Protein AF-A0A8W8JXS1-F1 (afdb_monomer_lite)

Foldseek 3Di:
DDDDDDDDDPVRCDPVNVVVVVVVVVVVVVVVVVVVVVVVVVVVVVVVVVVVVVVVVVVVVVVVVVVVVVVVVVVVD

Secondary structure (DSSP, 8-state):
-PPP-PPPPGGG--HHHHHHHHHHHHHHHHHHHHHHHHHHHHHHHHHHHHHHHHHHHHHHHHHHHHHHHHHHHHHT-

Sequence (77 aa):
KKSRKVYVPDECKDQKYWSRRKKNNVAAKRSREARRIKENQIALRAAYLEKENSTLKDELKNLKLENTQLSTRTRKI

Radius of gyration: 29.62 Å; chains: 1; bounding box: 52×15×86 Å

Organism: Magallana gigas (NCBI:txid29159)

InterPro domains:
  IPR004827 Basic-leucine zipper domain [PF07716] (13-66)
  IPR004827 Basic-leucine zipper domain [PS50217] (14-77)
  IPR004827 Basic-leucine zipper domain [SM00338] (12-76)
  IPR040223 PAR basic leucine zipper protein [PTHR11988] (1-75)
  IPR046347 Basic-leucine zipper domain superfamily [SSF57959] (13-70)

Structure (mmCIF, N/CA/C/O backbone):
data_AF-A0A8W8JXS1-F1
#
_entry.id   AF-A0A8W8JXS1-F1
#
loop_
_atom_site.group_PDB
_atom_site.id
_atom_site.type_symbol
_atom_site.label_atom_id
_atom_site.label_alt_id
_atom_site.label_comp_id
_atom_site.label_asym_id
_atom_site.label_entity_id
_atom_site.label_seq_id
_atom_site.pdbx_PDB_ins_code
_atom_site.Cartn_x
_atom_site.Cartn_y
_atom_site.Cartn_z
_atom_site.occupancy
_atom_site.B_iso_or_equiv
_atom_site.auth_seq_id
_atom_site.auth_comp_id
_atom_site.auth_asym_id
_atom_site.auth_atom_id
_atom_site.pdbx_PDB_model_num
ATOM 1 N N . LYS A 1 1 ? -3.832 10.214 -22.598 1.00 66.06 1 LYS A N 1
ATOM 2 C CA . LYS A 1 1 ? -3.861 9.317 -23.785 1.00 66.06 1 LYS A CA 1
ATOM 3 C C . LYS A 1 1 ? -2.502 8.613 -23.880 1.00 66.06 1 LYS A C 1
ATOM 5 O O . LYS A 1 1 ? -1.507 9.310 -24.025 1.00 66.06 1 LYS A O 1
ATOM 10 N N . LYS A 1 2 ? -2.400 7.287 -23.677 1.00 70.62 2 LYS A N 1
ATOM 11 C CA . LYS A 1 2 ? -1.103 6.587 -23.824 1.00 70.62 2 LYS A CA 1
ATOM 12 C C . LYS A 1 2 ? -0.710 6.578 -25.304 1.00 70.62 2 LYS A C 1
ATOM 14 O O . LYS A 1 2 ? -1.555 6.291 -26.147 1.00 70.62 2 LYS A O 1
ATOM 19 N N . SER A 1 3 ? 0.547 6.904 -25.602 1.00 78.62 3 SER A N 1
ATOM 20 C CA . SER A 1 3 ? 1.085 6.789 -26.960 1.00 78.62 3 SER A CA 1
ATOM 21 C C . SER A 1 3 ? 0.978 5.338 -27.438 1.00 78.62 3 SER A C 1
ATOM 23 O O . SER A 1 3 ? 1.245 4.408 -26.668 1.00 78.62 3 SER A O 1
ATOM 25 N N . ARG A 1 4 ? 0.549 5.144 -28.690 1.00 85.69 4 ARG A N 1
ATOM 26 C CA . ARG A 1 4 ? 0.474 3.819 -29.312 1.00 85.69 4 ARG A CA 1
ATOM 27 C C . ARG A 1 4 ? 1.892 3.254 -29.402 1.00 85.69 4 ARG A C 1
ATOM 29 O O . ARG A 1 4 ? 2.828 3.965 -29.756 1.00 85.69 4 ARG A O 1
ATOM 36 N N . LYS A 1 5 ? 2.062 1.976 -29.061 1.00 83.31 5 LYS A N 1
ATOM 37 C CA . LYS A 1 5 ? 3.367 1.315 -29.142 1.00 83.31 5 LYS A CA 1
ATOM 38 C C . LYS A 1 5 ? 3.767 1.195 -30.614 1.00 83.31 5 LYS A C 1
ATOM 40 O O . LYS A 1 5 ? 3.164 0.418 -31.345 1.00 83.31 5 LYS A O 1
ATOM 45 N N . VAL A 1 6 ? 4.765 1.969 -31.025 1.00 85.25 6 VAL A N 1
ATOM 46 C CA . VAL A 1 6 ? 5.378 1.868 -32.353 1.00 85.25 6 VAL A CA 1
ATOM 47 C C . VAL A 1 6 ? 6.600 0.966 -32.234 1.00 85.25 6 VAL A C 1
ATOM 49 O O . VAL A 1 6 ? 7.490 1.225 -31.419 1.00 85.25 6 VAL A O 1
ATOM 52 N N . TYR A 1 7 ? 6.612 -0.121 -33.000 1.00 87.31 7 TYR A N 1
ATOM 53 C CA . TYR A 1 7 ? 7.770 -1.002 -33.104 1.00 87.31 7 TYR A CA 1
ATOM 54 C C . TYR A 1 7 ? 8.753 -0.424 -34.120 1.00 87.31 7 TYR A C 1
ATOM 56 O O . TYR A 1 7 ? 8.343 0.101 -35.150 1.00 87.31 7 TYR A O 1
ATOM 64 N N . VAL A 1 8 ? 10.043 -0.501 -33.801 1.00 88.06 8 VAL A N 1
ATOM 65 C CA . VAL A 1 8 ? 11.118 -0.121 -34.723 1.00 88.06 8 VAL A CA 1
ATOM 66 C C . VAL A 1 8 ? 11.523 -1.389 -35.481 1.00 88.06 8 VAL A C 1
ATOM 68 O O . VAL A 1 8 ? 11.879 -2.355 -34.793 1.00 88.06 8 VAL A O 1
ATOM 71 N N . PRO A 1 9 ? 11.436 -1.415 -36.828 1.00 94.56 9 PRO A N 1
ATOM 72 C CA . PRO A 1 9 ? 11.921 -2.527 -37.646 1.00 94.56 9 PRO A CA 1
ATOM 73 C C . PRO A 1 9 ? 13.382 -2.852 -37.341 1.00 94.56 9 PRO A C 1
ATOM 75 O O . PRO A 1 9 ? 14.140 -1.962 -36.951 1.00 94.56 9 PRO A O 1
ATOM 78 N N . ASP A 1 10 ? 13.781 -4.110 -37.510 1.00 88.69 10 ASP A N 1
ATOM 79 C CA . ASP A 1 10 ? 15.116 -4.576 -37.116 1.00 88.69 10 ASP A CA 1
ATOM 80 C C . ASP A 1 10 ? 16.236 -3.845 -37.862 1.00 88.69 10 ASP A C 1
ATOM 82 O O . ASP A 1 10 ? 17.205 -3.415 -37.238 1.00 88.69 10 ASP A O 1
ATOM 86 N N . GLU A 1 11 ? 16.037 -3.585 -39.152 1.00 92.12 11 GLU A N 1
ATOM 87 C CA . GLU A 1 11 ? 16.933 -2.804 -40.018 1.00 92.12 11 GLU A CA 1
ATOM 88 C C . GLU A 1 11 ? 17.143 -1.363 -39.521 1.00 92.12 11 GLU A C 1
ATOM 90 O O . GLU A 1 11 ? 18.174 -0.747 -39.781 1.00 92.12 11 GLU A O 1
ATOM 95 N N . CYS A 1 12 ? 16.184 -0.818 -38.767 1.00 91.12 12 CYS A N 1
ATOM 96 C CA . CYS A 1 12 ? 16.230 0.538 -38.222 1.00 91.12 12 CYS A CA 1
ATOM 97 C C . CYS A 1 12 ? 16.716 0.593 -36.762 1.00 91.12 12 CYS A C 1
ATOM 99 O O . CYS A 1 12 ? 16.669 1.657 -36.136 1.00 91.12 12 CYS A O 1
ATOM 101 N N . LYS A 1 13 ? 17.159 -0.529 -36.174 1.00 93.69 13 LYS A N 1
ATOM 102 C CA . LYS A 1 13 ? 17.710 -0.568 -34.807 1.00 93.69 13 LYS A CA 1
ATOM 103 C C . LYS A 1 13 ? 19.172 -0.131 -34.790 1.00 93.69 13 LYS A C 1
ATOM 105 O O . LYS A 1 13 ? 20.089 -0.928 -34.607 1.00 93.69 13 LYS A O 1
ATOM 110 N N . ASP A 1 14 ? 19.367 1.170 -34.930 1.00 94.50 14 ASP A N 1
ATOM 111 C CA . ASP A 1 14 ? 20.673 1.815 -34.869 1.00 94.50 14 ASP A CA 1
ATOM 112 C C . ASP A 1 14 ? 21.241 1.927 -33.435 1.00 94.50 14 ASP A C 1
ATOM 114 O O . ASP A 1 14 ? 20.620 1.586 -32.418 1.00 94.50 14 ASP A O 1
ATOM 118 N N . GLN A 1 15 ? 22.456 2.467 -33.325 1.00 95.62 15 GLN A N 1
ATOM 119 C CA . GLN A 1 15 ? 23.124 2.673 -32.037 1.00 95.62 15 GLN A CA 1
ATOM 120 C C . GLN A 1 15 ? 22.339 3.606 -31.094 1.00 95.62 15 GLN A C 1
ATOM 122 O O . GLN A 1 15 ? 22.358 3.449 -29.862 1.00 95.62 15 GLN A O 1
ATOM 127 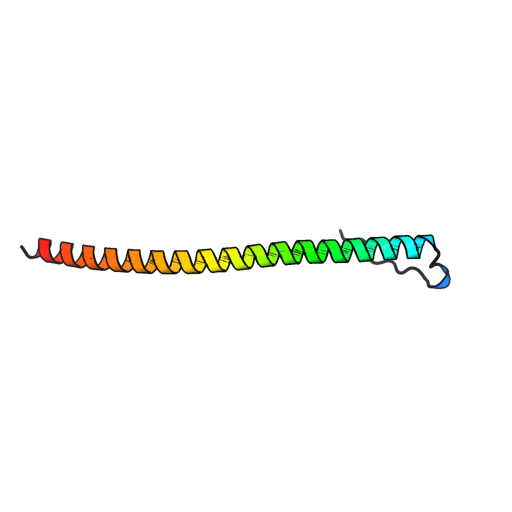N N . LYS A 1 16 ? 21.613 4.581 -31.654 1.00 94.69 16 LYS A N 1
ATOM 128 C CA . LYS A 1 16 ? 20.777 5.518 -30.896 1.00 94.69 16 LYS A CA 1
ATOM 129 C C . LYS A 1 16 ? 19.570 4.801 -30.290 1.00 94.69 16 LYS A C 1
ATOM 131 O O . LYS A 1 16 ? 19.246 5.044 -29.120 1.00 94.69 16 LYS A O 1
ATOM 136 N N . TYR A 1 17 ? 18.938 3.892 -31.030 1.00 94.62 17 TYR A N 1
ATOM 137 C CA . TYR A 1 17 ? 17.872 3.016 -30.555 1.00 94.62 17 TYR A CA 1
ATOM 138 C C . TYR A 1 17 ? 18.351 2.168 -29.374 1.00 94.62 17 TYR A C 1
ATOM 140 O O . TYR A 1 17 ? 17.735 2.212 -28.301 1.00 94.62 17 TYR A O 1
ATOM 148 N N . TRP A 1 18 ? 19.483 1.469 -29.513 1.00 95.44 18 TRP A N 1
ATOM 149 C CA . TRP A 1 18 ? 20.027 0.621 -28.446 1.00 95.44 18 TRP A CA 1
ATOM 150 C C . TRP A 1 18 ? 20.391 1.413 -27.190 1.00 95.44 18 TRP A C 1
ATOM 152 O O . TRP A 1 18 ? 20.044 1.010 -26.074 1.00 95.44 18 TRP A O 1
ATOM 162 N N . SER A 1 19 ? 20.979 2.599 -27.353 1.00 96.19 19 SER A N 1
ATOM 163 C CA . SER A 1 19 ? 21.270 3.508 -26.240 1.00 96.19 19 SER A CA 1
ATOM 164 C C . SER A 1 19 ? 19.999 3.924 -25.488 1.00 96.19 19 SER A C 1
ATOM 166 O O . SER A 1 19 ? 19.955 3.885 -24.253 1.00 96.19 19 SER A O 1
ATOM 168 N N . ARG A 1 20 ? 18.925 4.274 -26.213 1.00 95.88 20 ARG A N 1
ATOM 169 C CA . ARG A 1 20 ? 17.616 4.596 -25.615 1.00 95.88 20 ARG A CA 1
ATOM 170 C C . ARG A 1 20 ? 17.013 3.386 -24.905 1.00 95.88 20 ARG A C 1
ATOM 172 O O . ARG A 1 20 ? 16.498 3.531 -23.795 1.00 95.88 20 ARG A O 1
ATOM 179 N N . ARG A 1 21 ? 17.097 2.196 -25.507 1.00 96.50 21 ARG A N 1
ATOM 180 C CA . ARG A 1 21 ? 16.559 0.952 -24.941 1.00 96.50 21 ARG A CA 1
ATOM 181 C C . ARG A 1 21 ? 17.260 0.585 -23.633 1.00 96.50 21 ARG A C 1
ATOM 183 O O . ARG A 1 21 ? 16.574 0.287 -22.654 1.00 96.50 21 ARG A O 1
ATOM 190 N N . LYS A 1 22 ? 18.593 0.689 -23.585 1.00 97.50 22 LYS A N 1
ATOM 191 C CA . LYS A 1 22 ? 19.396 0.468 -22.373 1.00 97.50 22 LYS A CA 1
ATOM 192 C C . LYS A 1 22 ? 19.008 1.448 -21.264 1.00 97.50 22 LYS A C 1
ATOM 194 O O . LYS A 1 22 ? 18.697 1.012 -20.157 1.00 97.50 22 LYS A O 1
ATOM 199 N N . LYS A 1 23 ? 18.921 2.751 -21.571 1.00 97.81 23 LYS A N 1
ATOM 200 C CA . LYS A 1 23 ? 18.468 3.778 -20.610 1.00 97.81 23 LYS A CA 1
ATOM 201 C C . LYS A 1 23 ? 17.061 3.486 -20.078 1.00 97.81 23 LYS A C 1
ATOM 203 O O .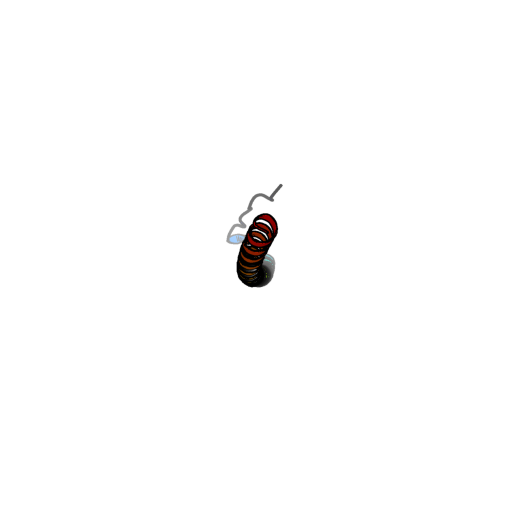 LYS A 1 23 ? 16.842 3.528 -18.870 1.00 97.81 23 LYS A O 1
ATOM 208 N N . ASN A 1 24 ? 16.119 3.132 -20.954 1.00 97.44 24 ASN A N 1
ATOM 209 C CA . ASN A 1 24 ? 14.754 2.801 -20.549 1.00 97.44 24 ASN A CA 1
ATOM 210 C C . ASN A 1 24 ? 14.686 1.546 -19.665 1.00 97.44 24 ASN A C 1
ATOM 212 O O . ASN A 1 24 ? 13.938 1.548 -18.695 1.00 97.44 24 ASN A O 1
ATOM 216 N N . ASN A 1 25 ? 15.484 0.511 -19.942 1.00 97.94 25 ASN A N 1
ATOM 217 C CA . ASN A 1 25 ? 15.554 -0.683 -19.093 1.00 97.94 25 ASN A CA 1
ATOM 218 C C . ASN A 1 25 ? 16.023 -0.350 -17.672 1.00 97.94 25 ASN A C 1
ATOM 220 O O . ASN A 1 25 ? 15.414 -0.805 -16.704 1.00 97.94 25 ASN A O 1
ATOM 224 N N . VAL A 1 26 ? 17.063 0.479 -17.544 1.00 98.25 26 VAL A N 1
ATOM 225 C CA . VAL A 1 26 ? 17.561 0.931 -16.236 1.00 98.25 26 VAL A CA 1
ATOM 226 C C . VAL A 1 26 ? 16.496 1.755 -15.510 1.00 98.25 26 VAL A C 1
ATOM 228 O O . VAL A 1 26 ? 16.187 1.477 -14.351 1.00 98.25 26 VAL A O 1
ATOM 231 N N . ALA A 1 27 ? 15.871 2.714 -16.199 1.00 97.94 27 ALA A N 1
ATOM 232 C CA . ALA A 1 27 ? 14.795 3.526 -15.633 1.00 97.94 27 ALA A CA 1
ATOM 233 C C . ALA A 1 27 ? 13.591 2.673 -15.195 1.00 97.94 27 ALA A C 1
ATOM 235 O O . ALA A 1 27 ? 13.050 2.874 -14.108 1.00 97.94 27 ALA A O 1
ATOM 236 N N . ALA A 1 28 ? 13.203 1.679 -15.997 1.00 98.12 28 ALA A N 1
ATOM 237 C CA . ALA A 1 28 ? 12.125 0.754 -15.673 1.00 98.12 28 ALA A CA 1
ATOM 238 C C . ALA A 1 28 ? 12.464 -0.107 -14.448 1.00 98.12 28 ALA A C 1
ATOM 240 O O . ALA A 1 28 ? 11.608 -0.273 -13.580 1.00 98.12 28 ALA A O 1
ATOM 241 N N . LYS A 1 29 ? 13.703 -0.611 -14.335 1.00 98.31 29 LYS A N 1
ATOM 242 C CA . LYS A 1 29 ? 14.165 -1.347 -13.146 1.00 98.31 29 LYS A CA 1
ATOM 243 C C . LYS A 1 29 ? 14.086 -0.468 -11.896 1.00 98.31 29 LYS A C 1
ATOM 245 O O . LYS A 1 29 ? 13.472 -0.877 -10.916 1.00 98.31 29 LYS A O 1
ATOM 250 N N . ARG A 1 30 ? 14.617 0.759 -11.956 1.00 98.56 30 ARG A N 1
ATOM 251 C CA . ARG A 1 30 ? 14.562 1.722 -10.843 1.00 98.56 30 ARG A CA 1
ATOM 252 C C . ARG A 1 30 ? 13.125 2.062 -10.445 1.00 98.56 30 ARG A C 1
ATOM 254 O O . ARG A 1 30 ? 12.810 2.091 -9.263 1.00 98.56 30 ARG A O 1
ATOM 261 N N . SER A 1 31 ? 12.245 2.287 -11.421 1.00 98.62 31 SER A N 1
ATOM 262 C CA . SER A 1 31 ? 10.829 2.581 -11.170 1.00 98.62 31 SER A CA 1
ATOM 263 C C . SER A 1 31 ? 10.105 1.414 -10.498 1.00 98.62 31 SER A C 1
ATOM 265 O O . SER A 1 31 ? 9.325 1.633 -9.573 1.00 98.62 31 SER A O 1
ATOM 267 N N . ARG A 1 32 ? 10.373 0.177 -10.934 1.00 98.75 32 ARG A N 1
ATOM 268 C CA . ARG A 1 32 ? 9.813 -1.029 -10.309 1.00 98.75 32 ARG A CA 1
ATOM 269 C C . ARG A 1 32 ? 10.279 -1.176 -8.867 1.00 98.75 32 ARG A C 1
ATOM 271 O O . ARG A 1 32 ? 9.448 -1.433 -8.008 1.00 98.75 32 ARG A O 1
ATOM 278 N N . GLU A 1 33 ? 11.566 -0.965 -8.606 1.00 98.56 33 GLU A N 1
ATOM 279 C CA . GLU A 1 33 ? 12.108 -1.068 -7.250 1.00 98.56 33 GLU A CA 1
ATOM 280 C C . GLU A 1 33 ? 11.530 0.005 -6.323 1.00 98.56 33 GLU A C 1
ATOM 282 O O . GLU A 1 33 ? 11.063 -0.307 -5.233 1.00 98.56 33 GLU A O 1
ATOM 287 N N . ALA A 1 34 ? 11.439 1.253 -6.789 1.00 98.50 34 ALA A N 1
ATOM 288 C CA . ALA A 1 34 ? 10.806 2.325 -6.024 1.00 98.50 34 ALA A CA 1
ATOM 289 C C . ALA A 1 34 ? 9.334 2.017 -5.696 1.00 98.50 34 ALA A C 1
ATOM 291 O O . ALA A 1 34 ? 8.881 2.274 -4.581 1.00 98.50 34 ALA A O 1
ATOM 292 N N . ARG A 1 35 ? 8.586 1.440 -6.650 1.00 98.69 35 ARG A N 1
ATOM 293 C CA . ARG A 1 35 ? 7.206 0.999 -6.408 1.00 98.69 35 ARG A CA 1
ATOM 294 C C . ARG A 1 35 ? 7.155 -0.112 -5.363 1.00 98.69 35 ARG A C 1
ATOM 296 O O . ARG A 1 35 ? 6.393 0.019 -4.415 1.00 98.69 35 ARG A O 1
ATOM 303 N N . ARG A 1 36 ? 7.987 -1.146 -5.508 1.00 98.56 36 ARG A N 1
ATOM 304 C CA . ARG A 1 36 ? 8.059 -2.271 -4.569 1.00 98.56 36 ARG A CA 1
ATOM 305 C C . ARG A 1 36 ? 8.356 -1.798 -3.149 1.00 98.56 36 ARG A C 1
ATOM 307 O O . ARG A 1 36 ? 7.679 -2.212 -2.219 1.00 98.56 36 ARG A O 1
ATOM 314 N N . ILE A 1 37 ? 9.333 -0.906 -2.976 1.00 98.56 37 ILE A N 1
ATOM 315 C CA . ILE A 1 37 ? 9.667 -0.345 -1.660 1.00 98.56 37 ILE A CA 1
ATOM 316 C C . ILE A 1 37 ? 8.452 0.372 -1.063 1.00 98.56 37 ILE A C 1
ATOM 318 O O . ILE A 1 37 ? 8.120 0.148 0.099 1.00 98.56 37 ILE A O 1
ATOM 322 N N . LYS A 1 38 ? 7.757 1.193 -1.859 1.00 98.50 38 LYS A N 1
ATOM 323 C CA . LYS A 1 38 ? 6.550 1.895 -1.407 1.00 98.50 38 LYS A CA 1
ATOM 324 C C . LYS A 1 38 ? 5.431 0.923 -1.018 1.00 98.50 38 LYS A C 1
ATOM 326 O O . LYS A 1 38 ? 4.798 1.113 0.013 1.00 98.50 38 LYS A O 1
ATOM 331 N N . GLU A 1 39 ? 5.193 -0.106 -1.824 1.00 98.62 39 GLU A N 1
ATOM 332 C CA . GLU A 1 39 ? 4.190 -1.144 -1.552 1.00 98.62 39 GLU A CA 1
ATOM 333 C C . GLU A 1 39 ? 4.519 -1.910 -0.264 1.00 98.62 39 GLU A C 1
ATOM 335 O O . GLU A 1 39 ? 3.653 -2.053 0.595 1.00 98.62 39 GLU A O 1
ATOM 340 N N . ASN A 1 40 ? 5.782 -2.296 -0.069 1.00 98.69 40 ASN A N 1
ATOM 341 C CA . ASN A 1 40 ? 6.237 -2.957 1.154 1.00 98.69 40 ASN A CA 1
ATOM 342 C C . ASN A 1 40 ? 6.070 -2.061 2.389 1.00 98.69 40 ASN A C 1
ATOM 344 O O . ASN A 1 40 ? 5.615 -2.529 3.428 1.00 98.69 40 ASN A O 1
ATOM 348 N N . GLN A 1 41 ? 6.396 -0.768 2.287 1.00 98.69 41 GLN A N 1
ATOM 349 C CA . GLN A 1 41 ? 6.180 0.186 3.382 1.00 98.69 41 GLN A CA 1
ATOM 350 C C . GLN A 1 41 ? 4.698 0.312 3.748 1.00 98.69 41 GLN A C 1
ATOM 352 O O . GLN A 1 41 ? 4.361 0.350 4.930 1.00 98.69 41 GLN A O 1
ATOM 357 N N . ILE A 1 42 ? 3.812 0.358 2.748 1.00 98.56 42 ILE A N 1
ATOM 358 C CA . ILE A 1 42 ? 2.363 0.393 2.975 1.00 98.56 42 ILE A CA 1
ATOM 359 C C . ILE A 1 42 ? 1.903 -0.894 3.661 1.00 98.56 42 ILE A C 1
ATOM 361 O O . ILE A 1 42 ? 1.174 -0.810 4.645 1.00 98.56 42 ILE A 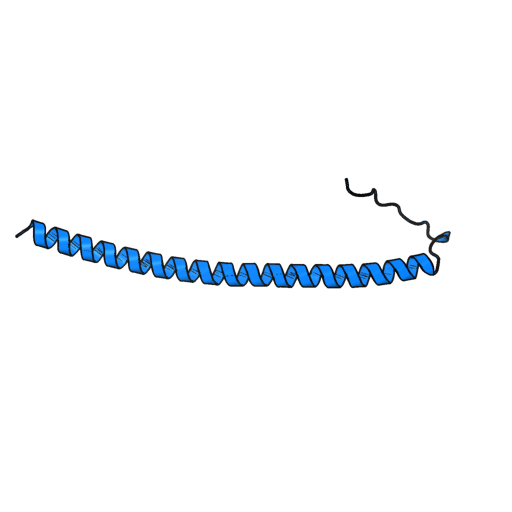O 1
ATOM 365 N N . ALA A 1 43 ? 2.354 -2.060 3.194 1.00 98.62 43 ALA A N 1
ATOM 366 C CA . ALA A 1 43 ? 1.985 -3.348 3.775 1.00 98.62 43 ALA A CA 1
ATOM 367 C C . ALA A 1 43 ? 2.425 -3.466 5.243 1.00 98.62 43 ALA A C 1
ATOM 369 O O . ALA A 1 43 ? 1.627 -3.840 6.099 1.00 98.62 43 ALA A O 1
ATOM 370 N N . LEU A 1 44 ? 3.665 -3.071 5.553 1.00 98.62 44 LEU A N 1
ATOM 371 C CA . LEU A 1 44 ? 4.176 -3.053 6.927 1.00 98.62 44 LEU A CA 1
ATOM 372 C C . LEU A 1 44 ? 3.373 -2.103 7.821 1.00 98.62 44 LEU A C 1
ATOM 374 O O . LEU A 1 44 ? 3.012 -2.462 8.941 1.00 98.62 44 LEU A O 1
ATOM 378 N N . ARG A 1 45 ? 3.060 -0.900 7.324 1.00 98.56 45 ARG A N 1
ATOM 379 C CA . ARG A 1 45 ? 2.262 0.074 8.075 1.00 98.56 45 ARG A CA 1
ATOM 380 C C . ARG A 1 45 ? 0.833 -0.415 8.308 1.00 98.56 45 ARG A C 1
ATOM 382 O O . ARG A 1 45 ? 0.313 -0.213 9.399 1.00 98.56 45 ARG A O 1
ATOM 389 N N . ALA A 1 46 ? 0.213 -1.047 7.315 1.00 98.69 46 ALA A N 1
ATOM 390 C CA . ALA A 1 46 ? -1.120 -1.625 7.448 1.00 98.69 46 ALA A CA 1
ATOM 391 C C . ALA A 1 46 ? -1.137 -2.721 8.521 1.00 98.69 46 ALA A C 1
ATOM 393 O O . ALA A 1 46 ? -1.923 -2.623 9.455 1.00 98.69 46 ALA A O 1
ATOM 394 N N . ALA A 1 47 ? -0.198 -3.671 8.465 1.00 98.69 47 ALA A N 1
ATOM 395 C CA . ALA A 1 47 ? -0.092 -4.741 9.457 1.00 98.69 47 ALA A CA 1
ATOM 396 C C . ALA A 1 47 ? 0.119 -4.207 10.888 1.00 98.69 47 ALA A C 1
ATOM 398 O O . ALA A 1 47 ? -0.470 -4.715 11.842 1.00 98.69 47 ALA A O 1
ATOM 399 N N . TYR A 1 48 ? 0.934 -3.156 11.047 1.00 98.69 48 TYR A N 1
ATOM 400 C CA . TYR A 1 48 ? 1.115 -2.488 12.338 1.00 98.69 48 TYR A CA 1
ATOM 401 C C . TYR A 1 48 ? -0.197 -1.879 12.856 1.00 98.69 48 TYR A C 1
ATOM 403 O O . TYR A 1 48 ? -0.598 -2.154 13.986 1.00 98.69 48 TYR A O 1
ATOM 411 N N . LEU A 1 49 ? -0.886 -1.095 12.020 1.00 98.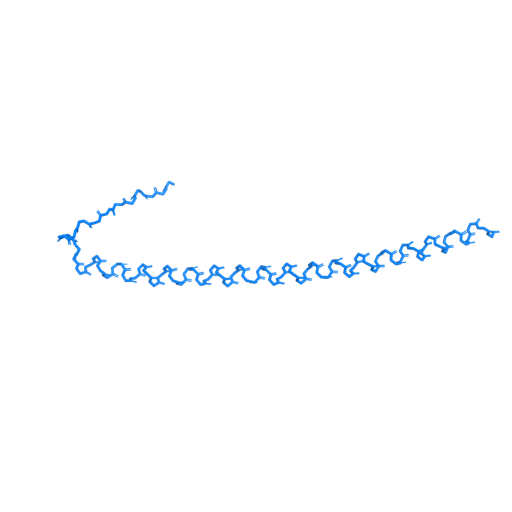69 49 LEU A N 1
ATOM 412 C CA . LEU A 1 49 ? -2.137 -0.428 12.395 1.00 98.69 49 LEU A CA 1
ATOM 413 C C . LEU A 1 49 ? -3.271 -1.424 12.660 1.00 98.69 49 LEU A C 1
ATOM 415 O O . LEU A 1 49 ? -4.096 -1.193 13.537 1.00 98.69 49 LEU A O 1
ATOM 419 N N . GLU A 1 50 ? -3.324 -2.536 11.927 1.00 98.69 50 GLU A N 1
ATOM 420 C CA . GLU A 1 50 ? -4.290 -3.613 12.162 1.00 98.69 50 GLU A CA 1
ATOM 421 C C . GLU A 1 50 ? -4.087 -4.251 13.537 1.00 98.69 50 GLU A C 1
ATOM 423 O O . GLU A 1 50 ? -5.057 -4.429 14.278 1.00 98.69 50 GLU A O 1
ATOM 428 N N . LYS A 1 51 ? -2.830 -4.525 13.911 1.00 98.62 51 LYS A N 1
ATOM 429 C CA . LYS A 1 51 ? -2.489 -5.044 15.239 1.00 98.62 51 LYS A CA 1
ATOM 430 C C . LYS A 1 51 ? -2.859 -4.049 16.340 1.00 98.62 51 LYS A C 1
ATOM 432 O O . LYS A 1 51 ? -3.526 -4.432 17.295 1.00 98.62 51 LYS A O 1
ATOM 437 N N . GLU A 1 52 ? -2.464 -2.786 16.194 1.00 98.69 52 GLU A N 1
ATOM 438 C CA . GLU A 1 52 ? -2.766 -1.725 17.163 1.00 98.69 52 GLU A CA 1
ATOM 439 C C . GLU A 1 52 ? -4.280 -1.533 17.338 1.00 98.69 52 GLU A C 1
ATOM 441 O O . GLU A 1 52 ? -4.784 -1.498 18.458 1.00 98.69 52 GLU A O 1
ATOM 446 N N . ASN A 1 53 ? -5.034 -1.507 16.238 1.00 98.62 53 ASN A N 1
ATOM 447 C CA . ASN A 1 53 ? -6.491 -1.398 16.269 1.00 98.62 53 ASN A CA 1
ATOM 448 C C . ASN A 1 53 ? -7.148 -2.606 16.955 1.00 98.62 53 ASN A C 1
ATOM 450 O O . ASN A 1 53 ? -8.114 -2.436 17.695 1.00 98.62 53 ASN A O 1
ATOM 454 N N . SER A 1 54 ? -6.633 -3.821 16.737 1.00 98.62 54 SER A N 1
ATOM 455 C CA . SER A 1 54 ? -7.120 -5.010 17.446 1.00 98.62 54 SER A CA 1
ATOM 456 C C . SER A 1 54 ? -6.926 -4.871 18.955 1.00 98.62 54 SER A C 1
ATOM 458 O O . SER A 1 54 ? -7.892 -5.017 19.699 1.00 98.62 54 SER A O 1
ATOM 460 N N . THR A 1 55 ? -5.717 -4.509 19.396 1.00 98.62 55 THR A N 1
ATOM 461 C CA . THR A 1 55 ? -5.414 -4.302 20.819 1.00 98.62 55 THR A CA 1
ATOM 462 C C . THR A 1 55 ? -6.334 -3.251 21.441 1.00 98.62 55 THR A C 1
ATOM 464 O O . THR A 1 55 ? -6.968 -3.508 22.461 1.00 98.62 55 THR A O 1
ATOM 467 N N . LEU A 1 56 ? -6.488 -2.093 20.790 1.00 98.62 56 LEU A N 1
ATOM 468 C CA . LEU A 1 56 ? -7.346 -1.013 21.286 1.00 98.62 56 LEU A CA 1
ATOM 469 C C . LEU A 1 56 ? -8.822 -1.426 21.371 1.00 98.62 56 LEU A C 1
ATOM 471 O O . LEU A 1 56 ? -9.529 -1.032 22.299 1.00 98.62 56 LEU A O 1
ATOM 475 N N . LYS A 1 57 ? -9.314 -2.225 20.416 1.00 98.56 57 LYS A N 1
ATOM 476 C CA . LYS A 1 57 ? -10.684 -2.759 20.459 1.00 98.56 57 LYS A CA 1
ATOM 477 C C . LYS A 1 57 ? -10.888 -3.708 21.635 1.00 98.56 57 LYS A C 1
ATOM 479 O O . LYS A 1 57 ? -11.948 -3.646 22.264 1.00 98.56 57 LYS A O 1
ATOM 484 N N . ASP A 1 58 ? -9.904 -4.549 21.932 1.00 98.56 58 ASP A N 1
ATOM 485 C CA . ASP A 1 58 ? -9.959 -5.477 23.062 1.00 98.56 58 ASP A CA 1
ATOM 486 C C . ASP A 1 58 ? -9.946 -4.724 24.400 1.00 98.56 58 ASP A C 1
ATOM 488 O O . ASP A 1 58 ? -10.797 -4.971 25.257 1.00 98.56 58 ASP A O 1
ATOM 492 N N . GLU A 1 59 ? -9.069 -3.730 24.552 1.00 98.38 59 GLU A N 1
ATOM 493 C CA . GLU A 1 59 ? -9.032 -2.851 25.729 1.00 98.38 59 GLU A CA 1
ATOM 494 C C . GLU A 1 59 ? -10.359 -2.106 25.928 1.00 98.38 59 GLU A C 1
ATOM 496 O O . GLU A 1 59 ? -10.946 -2.131 27.013 1.00 98.38 59 GLU A O 1
ATOM 501 N N . LEU A 1 60 ? -10.896 -1.506 24.862 1.00 98.31 60 LEU A N 1
ATOM 502 C CA . LEU A 1 60 ? -12.180 -0.808 24.894 1.00 98.31 60 LEU A CA 1
ATOM 503 C C . LEU A 1 60 ? -13.328 -1.745 25.291 1.00 98.31 60 LEU A C 1
ATOM 505 O O . LEU A 1 60 ? -14.226 -1.350 26.038 1.00 98.31 60 LEU A O 1
ATOM 509 N N . LYS A 1 61 ? -13.325 -2.984 24.790 1.00 98.38 61 LYS A N 1
ATOM 510 C CA . LYS A 1 61 ? -14.325 -3.996 25.147 1.00 98.38 61 LYS A CA 1
ATOM 511 C C . LYS A 1 61 ? -14.251 -4.337 26.636 1.00 98.38 61 LYS A C 1
ATOM 513 O O . LYS A 1 61 ? -15.296 -4.378 27.285 1.00 98.38 61 LYS A O 1
ATOM 518 N N . ASN A 1 62 ? -13.047 -4.536 27.169 1.00 97.94 62 ASN A N 1
ATOM 519 C CA . ASN A 1 62 ? -12.836 -4.846 28.583 1.00 97.94 62 ASN A CA 1
ATOM 520 C C . ASN A 1 62 ? -13.325 -3.704 29.483 1.00 97.94 62 ASN A C 1
ATOM 522 O O . ASN A 1 62 ? -14.123 -3.939 30.389 1.00 97.94 62 ASN A O 1
ATOM 526 N N . LEU A 1 63 ? -12.953 -2.461 29.167 1.00 97.75 63 LEU A N 1
ATOM 527 C CA . LEU A 1 63 ? -13.394 -1.282 29.920 1.00 97.75 63 LEU A CA 1
ATOM 528 C C . LEU A 1 63 ? -14.913 -1.081 29.856 1.00 97.75 63 LEU A C 1
ATOM 530 O O . LEU A 1 63 ? -15.547 -0.749 30.857 1.00 97.75 63 LEU A O 1
ATOM 534 N N . LYS A 1 64 ? -15.536 -1.308 28.692 1.00 97.81 64 LYS A N 1
ATOM 535 C CA . LYS A 1 64 ? -17.002 -1.247 28.559 1.00 97.81 64 LYS A CA 1
ATOM 536 C C . LYS A 1 64 ? -17.699 -2.303 29.410 1.00 97.81 64 LYS A C 1
ATOM 538 O O . LYS A 1 64 ? -18.746 -2.009 29.993 1.00 97.81 64 LYS A O 1
ATOM 543 N N . LEU A 1 65 ? -17.145 -3.513 29.478 1.00 97.25 65 LEU A N 1
ATOM 544 C CA . LEU A 1 65 ? -17.681 -4.583 30.312 1.00 97.25 65 LEU A CA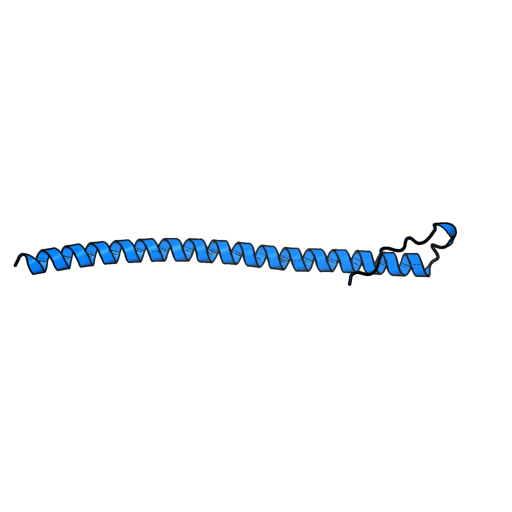 1
ATOM 545 C C . LEU A 1 65 ? -17.604 -4.203 31.793 1.00 97.25 65 LEU A C 1
ATOM 547 O O . LEU A 1 65 ? -18.620 -4.263 32.482 1.00 97.25 65 LEU A O 1
ATOM 551 N N . GLU A 1 66 ? -16.438 -3.755 32.256 1.00 96.44 66 GLU A N 1
ATOM 552 C CA . GLU A 1 66 ? -16.231 -3.308 33.635 1.00 96.44 66 GLU A CA 1
ATOM 553 C C . GLU A 1 66 ? -17.185 -2.164 34.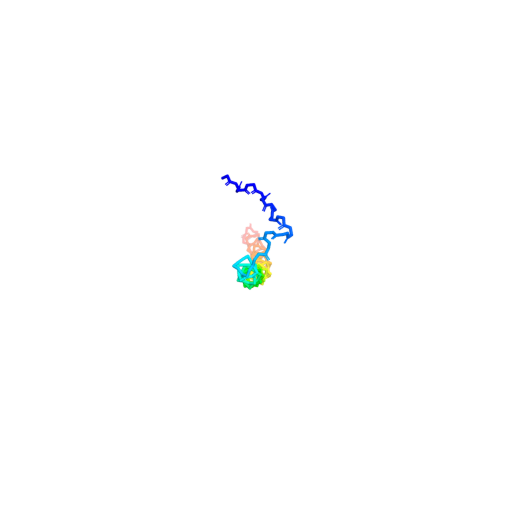005 1.00 96.44 66 GLU A C 1
ATOM 555 O O . GLU A 1 66 ? -17.907 -2.244 34.999 1.00 96.44 66 GLU A O 1
ATOM 560 N N . ASN A 1 67 ? -17.283 -1.137 33.158 1.00 96.56 67 ASN A N 1
ATOM 561 C CA . ASN A 1 67 ? -18.183 -0.009 33.385 1.00 96.56 67 ASN A CA 1
ATOM 562 C C . ASN A 1 67 ? -19.655 -0.457 33.456 1.00 96.56 67 ASN A C 1
ATOM 564 O O . ASN A 1 67 ? -20.405 -0.024 34.332 1.00 96.56 67 ASN A O 1
ATOM 568 N N . THR A 1 68 ? -20.064 -1.390 32.592 1.00 96.88 68 THR A N 1
ATOM 569 C CA . THR A 1 68 ? -21.421 -1.958 32.620 1.00 96.88 68 THR A CA 1
ATOM 570 C C . THR A 1 68 ? -21.681 -2.720 33.921 1.00 96.88 68 THR A C 1
ATOM 572 O O . THR A 1 68 ? -22.749 -2.566 34.522 1.00 96.88 68 THR A O 1
ATOM 575 N N . GLN A 1 69 ? -20.716 -3.515 34.391 1.00 95.12 69 GLN A N 1
ATOM 576 C CA . GLN A 1 69 ? -20.814 -4.241 35.659 1.00 95.12 69 GLN A CA 1
ATOM 577 C C . GLN A 1 69 ? -20.925 -3.279 36.846 1.00 95.12 69 GLN A C 1
ATOM 579 O O . GLN A 1 69 ? -21.837 -3.419 37.665 1.00 95.12 69 GLN A O 1
ATOM 584 N N . LEU A 1 70 ? -20.059 -2.264 36.905 1.00 94.19 70 LEU A N 1
ATOM 585 C CA . LEU A 1 70 ? -20.077 -1.234 37.945 1.00 94.19 70 LEU A CA 1
ATOM 586 C C . LEU A 1 70 ? -21.394 -0.455 37.943 1.00 94.19 70 LEU A C 1
ATOM 588 O O . LEU A 1 70 ? -22.022 -0.330 38.993 1.00 94.19 70 LEU A O 1
ATOM 592 N N . SER A 1 71 ? -21.854 -0.016 36.769 1.00 94.62 71 SER A N 1
ATOM 593 C CA . SER A 1 71 ? -23.133 0.680 36.580 1.00 94.62 71 SER A CA 1
ATOM 594 C C . SER A 1 71 ? -24.336 -0.165 37.005 1.00 94.62 71 SER A C 1
ATOM 596 O O . SER A 1 71 ? -25.328 0.358 37.509 1.00 94.62 71 SER A O 1
ATOM 598 N N . THR A 1 72 ? -24.280 -1.479 36.779 1.00 93.31 72 THR A N 1
ATOM 599 C CA . THR A 1 72 ? -25.337 -2.405 37.208 1.00 93.31 72 THR A CA 1
ATOM 600 C C . THR A 1 72 ? -25.314 -2.594 38.721 1.00 93.31 72 THR A C 1
ATOM 602 O O . THR A 1 72 ? -26.368 -2.654 39.344 1.00 93.31 72 THR A O 1
ATOM 605 N N . ARG A 1 73 ? -24.122 -2.663 39.325 1.00 92.19 73 ARG A N 1
ATOM 606 C CA . ARG A 1 73 ? -23.955 -2.767 40.778 1.00 92.19 73 ARG A CA 1
ATOM 607 C C . ARG A 1 73 ? -24.463 -1.520 41.498 1.00 92.19 73 ARG A C 1
ATOM 609 O O . ARG A 1 73 ? -25.182 -1.664 42.475 1.00 92.19 73 ARG A O 1
ATOM 616 N N . THR A 1 74 ? -24.140 -0.325 41.001 1.00 87.06 74 THR A N 1
ATOM 617 C CA . THR A 1 74 ? -24.626 0.942 41.581 1.00 87.06 74 THR A CA 1
ATOM 618 C C . THR A 1 74 ? -26.134 1.105 41.445 1.00 87.06 74 THR A C 1
ATOM 620 O O . THR A 1 74 ? -26.754 1.610 42.362 1.00 87.06 74 THR A O 1
ATOM 623 N N . ARG A 1 75 ? -26.745 0.636 40.350 1.00 88.00 75 ARG A N 1
ATOM 624 C CA . ARG A 1 75 ? -28.210 0.671 40.174 1.00 88.00 75 ARG A CA 1
ATOM 625 C C . ARG A 1 75 ? -28.992 -0.280 41.086 1.00 88.00 75 ARG A C 1
ATOM 627 O O . ARG A 1 75 ? -30.209 -0.162 41.156 1.00 88.00 75 ARG A O 1
ATOM 634 N N . LYS A 1 76 ? -28.328 -1.268 41.690 1.00 74.75 76 LYS A N 1
ATOM 635 C CA . LYS A 1 76 ? -28.945 -2.267 42.579 1.00 74.75 76 LYS A CA 1
ATOM 636 C C . LYS A 1 76 ? -28.821 -1.917 44.069 1.00 74.75 76 LYS A C 1
ATOM 638 O O . LYS A 1 76 ? -29.291 -2.701 44.889 1.00 74.75 76 LYS A O 1
ATOM 643 N N . ILE A 1 77 ? -28.157 -0.808 44.395 1.00 60.31 77 ILE A N 1
ATOM 644 C CA . ILE A 1 77 ? -28.054 -0.222 45.740 1.00 60.31 77 ILE A CA 1
ATOM 645 C C . ILE A 1 77 ? -29.091 0.893 45.824 1.00 60.31 77 ILE A C 1
ATOM 647 O O . ILE A 1 77 ? -29.774 0.962 46.865 1.00 60.31 77 ILE A O 1
#

pLDDT: mean 94.38, std 7.58, range [60.31, 98.75]